Protein AF-A0A1G0R4S6-F1 (afdb_monomer_lite)

Structure (mmCIF, N/CA/C/O backbone):
data_AF-A0A1G0R4S6-F1
#
_entry.id   AF-A0A1G0R4S6-F1
#
loop_
_atom_site.group_PDB
_atom_site.id
_atom_site.type_symbol
_atom_site.label_atom_id
_atom_site.label_alt_id
_atom_site.label_comp_id
_atom_site.label_asym_id
_atom_site.label_entity_id
_atom_site.label_seq_id
_atom_site.pdbx_PDB_ins_code
_atom_site.Cartn_x
_atom_site.Cartn_y
_atom_site.Cartn_z
_atom_site.occupancy
_atom_site.B_iso_or_equiv
_atom_site.auth_seq_id
_atom_site.auth_comp_id
_atom_site.auth_asym_id
_atom_site.auth_atom_id
_atom_site.pdbx_PDB_model_num
ATOM 1 N N . MET A 1 1 ? -25.685 -58.753 56.468 1.00 46.41 1 MET A N 1
ATOM 2 C CA . MET A 1 1 ? -24.607 -58.037 55.747 1.00 46.41 1 MET A CA 1
ATOM 3 C C . MET A 1 1 ? -25.101 -57.670 54.355 1.00 46.41 1 MET A C 1
ATOM 5 O O . MET A 1 1 ? -25.707 -58.517 53.721 1.00 46.41 1 MET A O 1
ATOM 9 N N . LYS A 1 2 ? -24.781 -56.439 53.928 1.00 44.94 2 LYS A N 1
ATOM 10 C CA . LYS A 1 2 ? -24.958 -55.819 52.598 1.00 44.94 2 LYS A CA 1
ATOM 11 C C . LYS A 1 2 ? -26.385 -55.424 52.188 1.00 44.94 2 LYS A C 1
ATOM 13 O O . LYS A 1 2 ? -27.141 -56.186 51.605 1.00 44.94 2 LYS A O 1
ATOM 18 N N . SER A 1 3 ? -26.671 -54.155 52.481 1.00 45.34 3 SER A N 1
ATOM 19 C CA . SER A 1 3 ? -27.630 -53.304 51.780 1.00 45.34 3 SER A CA 1
ATOM 20 C C . SER A 1 3 ? -27.140 -53.033 50.352 1.00 45.34 3 SER A C 1
ATOM 22 O O . SER A 1 3 ? -25.937 -52.854 50.146 1.00 45.34 3 SER A O 1
ATOM 24 N N . THR A 1 4 ? -28.036 -52.966 49.370 1.00 58.16 4 THR A N 1
ATOM 25 C CA . THR A 1 4 ? -27.782 -52.231 48.124 1.00 58.16 4 THR A CA 1
ATOM 26 C C . THR A 1 4 ? -29.095 -51.630 47.642 1.00 58.16 4 THR A C 1
ATOM 28 O O . THR A 1 4 ? -30.010 -52.328 47.217 1.00 58.16 4 THR A O 1
ATOM 31 N N . TYR A 1 5 ? -29.164 -50.311 47.780 1.00 53.66 5 TYR A N 1
ATOM 32 C CA . TYR A 1 5 ? -30.158 -49.428 47.195 1.00 53.66 5 TYR A CA 1
ATOM 33 C C . TYR A 1 5 ? -29.981 -49.401 45.674 1.00 53.66 5 TYR A C 1
ATOM 35 O O . TYR A 1 5 ? -28.844 -49.364 45.202 1.00 53.66 5 TYR A O 1
ATOM 43 N N . LEU A 1 6 ? -31.071 -49.320 44.909 1.00 47.88 6 LEU A N 1
ATOM 44 C CA . LEU A 1 6 ? -30.990 -48.746 43.569 1.00 47.88 6 LEU A C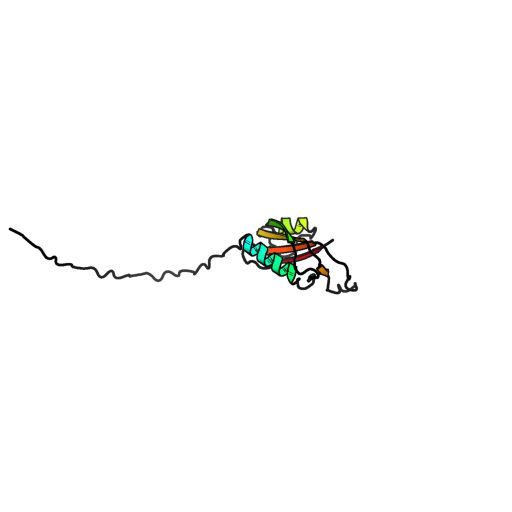A 1
ATOM 45 C C . LEU A 1 6 ? -32.101 -47.721 43.364 1.00 47.88 6 LEU A C 1
ATOM 47 O O . LEU A 1 6 ? -33.250 -47.911 43.753 1.00 47.88 6 LEU A O 1
ATOM 51 N N . ILE A 1 7 ? -31.647 -46.586 42.857 1.00 59.53 7 ILE A N 1
ATOM 52 C CA . ILE A 1 7 ? -32.183 -45.244 43.018 1.00 59.53 7 ILE A CA 1
ATOM 53 C C . ILE A 1 7 ? -33.171 -44.946 41.891 1.00 59.53 7 ILE A C 1
ATOM 55 O O . ILE A 1 7 ? -32.861 -45.135 40.717 1.00 59.53 7 ILE A O 1
ATOM 59 N N . THR A 1 8 ? -34.340 -44.424 42.252 1.00 54.91 8 THR A N 1
ATOM 60 C CA . THR A 1 8 ? -35.279 -43.756 41.348 1.00 54.91 8 THR A CA 1
ATOM 61 C C . THR A 1 8 ? -34.660 -42.428 40.903 1.00 54.91 8 THR A C 1
ATOM 63 O O . THR A 1 8 ? -34.440 -41.557 41.742 1.00 54.91 8 THR A O 1
ATOM 66 N N . ILE A 1 9 ? -34.372 -42.249 39.611 1.00 62.59 9 ILE A N 1
ATOM 67 C CA . ILE A 1 9 ? -33.988 -40.938 39.063 1.00 62.59 9 ILE A CA 1
ATOM 68 C C . ILE A 1 9 ? -35.193 -40.352 38.333 1.00 62.59 9 ILE A C 1
ATOM 70 O O . ILE A 1 9 ? -35.756 -40.951 37.421 1.00 62.59 9 ILE A O 1
ATOM 74 N N . PHE A 1 10 ? -35.585 -39.177 38.805 1.00 50.09 10 PHE A N 1
ATOM 75 C CA . PHE A 1 10 ? -36.772 -38.418 38.455 1.00 50.09 10 PHE A CA 1
ATOM 76 C C . PHE A 1 10 ? -36.305 -37.062 37.884 1.00 50.09 10 PHE A C 1
ATOM 78 O O . PHE A 1 10 ? -35.461 -36.434 38.517 1.00 50.09 10 PHE A O 1
ATOM 85 N N . LEU A 1 11 ? -36.910 -36.620 36.765 1.00 48.47 11 LEU A N 1
ATOM 86 C CA . LEU A 1 11 ? -36.962 -35.241 36.206 1.00 48.47 11 LEU A CA 1
ATOM 87 C C . LEU A 1 11 ? -35.608 -34.584 35.812 1.00 48.47 11 LEU A C 1
ATOM 89 O O . LEU A 1 11 ? -34.576 -34.822 36.413 1.00 48.47 11 LEU A O 1
ATOM 93 N N . PHE A 1 12 ? -35.492 -33.752 34.774 1.00 54.72 12 PHE A N 1
ATOM 94 C CA . PHE A 1 12 ? -36.323 -32.601 34.421 1.00 54.72 12 PHE A CA 1
ATOM 95 C C . PHE A 1 12 ? -36.319 -32.336 32.904 1.00 54.72 12 PHE A C 1
ATOM 97 O O . PHE A 1 12 ? -35.271 -32.291 32.263 1.00 54.72 12 PHE A O 1
ATOM 104 N N . LEU A 1 13 ? -37.512 -32.086 32.357 1.00 51.59 13 LEU A N 1
ATOM 105 C CA . LEU A 1 13 ? -37.720 -31.414 31.076 1.00 51.59 13 LEU A CA 1
ATOM 106 C C . LEU A 1 13 ? -37.458 -29.916 31.276 1.00 51.59 13 LEU A C 1
ATOM 108 O O . LEU A 1 13 ? -38.304 -29.206 31.817 1.00 51.59 13 LEU A O 1
ATOM 112 N N . SER A 1 14 ? -36.296 -29.431 30.847 1.00 48.66 14 SER A N 1
ATOM 113 C CA . SER A 1 14 ? -36.056 -27.991 30.737 1.00 48.66 14 SER A CA 1
ATOM 114 C C . SER A 1 14 ? -36.657 -27.485 29.428 1.00 48.66 14 SER A C 1
ATOM 116 O O . SER A 1 14 ? -36.040 -27.560 28.367 1.00 48.66 14 SER A O 1
ATOM 118 N N . SER A 1 15 ? -37.885 -26.975 29.514 1.00 47.81 15 SER A N 1
ATOM 119 C CA . SER A 1 15 ? -38.504 -26.150 28.478 1.00 47.81 15 SER A CA 1
ATOM 120 C C . SER A 1 15 ? -37.667 -24.890 28.265 1.00 47.81 15 SER A C 1
ATOM 122 O O . SER A 1 15 ? -37.649 -23.998 29.113 1.00 47.81 15 SER A O 1
ATOM 124 N N . CYS A 1 16 ? -36.986 -24.793 27.125 1.00 57.94 16 CYS A N 1
ATOM 125 C CA . CYS A 1 16 ? -36.341 -23.557 26.702 1.00 57.94 16 CYS A CA 1
ATOM 126 C C . CYS A 1 16 ? -37.407 -22.647 26.069 1.00 57.94 16 CYS A C 1
ATOM 128 O O . CYS A 1 16 ? -37.671 -22.714 24.871 1.00 57.94 16 CYS A O 1
ATOM 130 N N . SER A 1 17 ? -38.068 -21.823 26.888 1.00 54.69 17 SER A N 1
ATOM 131 C CA . SER A 1 17 ? -38.742 -20.618 26.391 1.00 54.69 17 SER A CA 1
ATOM 132 C C . SER A 1 17 ? -37.676 -19.558 26.137 1.00 54.69 17 SER A C 1
ATOM 134 O O . SER A 1 17 ? -37.337 -18.778 27.023 1.00 54.69 17 SER A O 1
ATOM 136 N N . GLY A 1 18 ? -37.107 -19.581 24.934 1.00 45.44 18 GLY A N 1
ATOM 137 C CA . GLY A 1 18 ? -36.203 -18.550 24.438 1.00 45.44 18 GLY A CA 1
ATOM 138 C C . GLY A 1 18 ? -36.982 -17.522 23.629 1.00 45.44 18 GLY A C 1
ATOM 139 O O . GLY A 1 18 ? -37.416 -17.796 22.514 1.00 45.44 18 GLY A O 1
ATOM 140 N N . THR A 1 19 ? -37.172 -16.345 24.212 1.00 47.44 19 THR A N 1
ATOM 141 C CA . THR A 1 19 ? -37.618 -15.120 23.545 1.00 47.44 19 THR A CA 1
ATOM 142 C C . THR A 1 19 ? -36.847 -14.884 22.246 1.00 47.44 19 THR A C 1
ATOM 144 O O . THR A 1 19 ? -35.619 -14.818 22.265 1.00 47.44 19 THR A O 1
ATOM 147 N N . ILE A 1 20 ? -37.570 -14.695 21.139 1.00 50.53 20 ILE A N 1
ATOM 148 C CA . ILE A 1 20 ? -37.029 -14.211 19.863 1.00 50.53 20 ILE A CA 1
ATOM 149 C C . ILE A 1 20 ? -36.667 -12.733 20.059 1.00 50.53 20 ILE A C 1
ATOM 151 O O . ILE A 1 20 ? -37.440 -11.825 19.760 1.00 50.53 20 ILE A O 1
ATOM 155 N N . GLY A 1 21 ? -35.507 -12.491 20.663 1.00 43.25 21 GLY A N 1
ATOM 156 C CA . GLY A 1 21 ? -34.820 -11.217 20.564 1.00 43.25 21 GLY A CA 1
ATOM 157 C C . GLY A 1 21 ? -34.186 -11.144 19.183 1.00 43.25 21 GLY A C 1
ATOM 158 O O . GLY A 1 21 ? -33.485 -12.067 18.783 1.00 43.25 21 GLY A O 1
ATOM 159 N N . ASN A 1 22 ? -34.453 -10.066 18.449 1.00 46.62 22 ASN A N 1
ATOM 160 C CA . ASN A 1 22 ? -33.719 -9.710 17.239 1.00 46.62 22 ASN A CA 1
ATOM 161 C C . ASN A 1 22 ? -32.219 -9.598 17.568 1.00 46.62 22 ASN A C 1
ATOM 163 O O . ASN A 1 22 ? -31.733 -8.515 17.902 1.00 46.62 22 ASN A O 1
ATOM 167 N N . GLU A 1 23 ? -31.472 -10.694 17.461 1.00 44.97 23 GLU A N 1
ATOM 168 C CA . GLU A 1 23 ? -30.027 -10.629 17.299 1.00 44.97 23 GLU A CA 1
ATOM 169 C C . GLU A 1 23 ? -29.773 -10.015 15.924 1.00 44.97 23 GLU A C 1
ATOM 171 O O . GLU A 1 23 ? -29.758 -10.687 14.894 1.00 44.97 23 GLU A O 1
ATOM 176 N N . LYS A 1 24 ? -29.583 -8.690 15.905 1.00 44.91 24 LYS A N 1
ATOM 177 C CA . LYS A 1 24 ? -28.760 -8.063 14.874 1.00 44.91 24 LYS A CA 1
ATOM 178 C C . LYS A 1 24 ? -27.459 -8.852 14.862 1.00 44.91 24 LYS A C 1
ATOM 180 O O . LYS A 1 24 ? -26.663 -8.732 15.788 1.00 44.91 24 LYS A O 1
ATOM 185 N N . THR A 1 25 ? -27.273 -9.669 13.835 1.00 42.03 25 THR A N 1
ATOM 186 C CA . THR A 1 25 ? -26.012 -10.334 13.550 1.00 42.03 25 THR A CA 1
ATOM 187 C C . THR A 1 25 ? -24.992 -9.231 13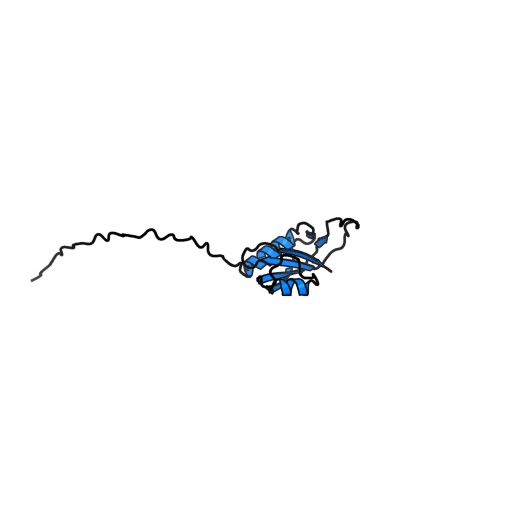.287 1.00 42.03 25 THR A C 1
ATOM 189 O O . THR A 1 25 ? -24.900 -8.693 12.187 1.00 42.03 25 THR A O 1
ATOM 192 N N . ILE A 1 26 ? -24.288 -8.802 14.333 1.00 48.72 26 ILE A N 1
ATOM 193 C CA . ILE A 1 26 ? -23.118 -7.946 14.202 1.00 48.72 26 ILE A CA 1
ATOM 194 C C . ILE A 1 26 ? -22.056 -8.877 13.632 1.00 48.72 26 ILE A C 1
ATOM 196 O O . ILE A 1 26 ? -21.432 -9.635 14.370 1.00 48.72 26 ILE A O 1
ATOM 200 N N . THR A 1 27 ? -21.891 -8.888 12.310 1.00 49.31 27 THR A N 1
ATOM 201 C CA . THR A 1 27 ? -20.676 -9.440 11.710 1.00 49.31 27 THR A CA 1
ATOM 202 C C . THR A 1 27 ? -19.496 -8.764 12.402 1.00 49.31 27 THR A C 1
ATOM 204 O O . THR A 1 27 ? -19.437 -7.528 12.375 1.00 49.31 27 THR A O 1
ATOM 207 N N . PRO A 1 28 ? -18.591 -9.510 13.059 1.00 48.59 28 PRO A N 1
ATOM 208 C CA . PRO A 1 28 ? -17.410 -8.899 13.637 1.00 48.59 28 PRO A CA 1
ATOM 209 C C . PRO A 1 28 ? -16.632 -8.258 12.492 1.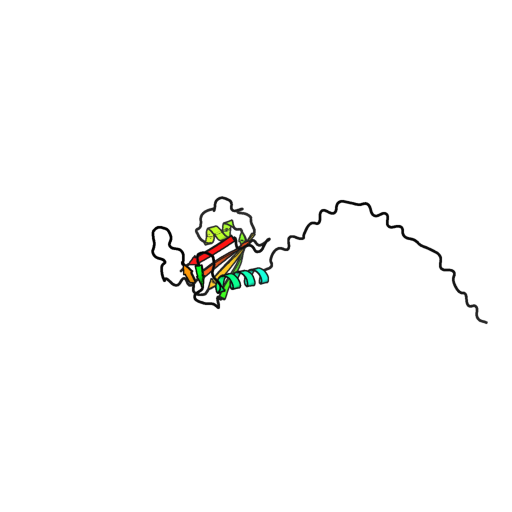00 48.59 28 PRO A C 1
ATOM 211 O O . PRO A 1 28 ? -16.201 -8.941 11.562 1.00 48.59 28 PRO A O 1
ATOM 214 N N . ILE A 1 29 ? -16.497 -6.932 12.542 1.00 56.28 29 ILE A N 1
ATOM 215 C CA . ILE A 1 29 ? -15.567 -6.199 11.686 1.00 56.28 29 ILE A CA 1
ATOM 216 C C . ILE A 1 29 ? -14.190 -6.706 12.107 1.00 56.28 29 ILE A C 1
ATOM 218 O O . ILE A 1 29 ? -13.676 -6.316 13.153 1.00 56.28 29 ILE A O 1
ATOM 222 N N . THR A 1 30 ? -13.659 -7.678 11.371 1.00 65.75 30 THR A N 1
ATOM 223 C CA . THR A 1 30 ? -12.339 -8.234 11.653 1.00 65.75 30 THR A CA 1
ATOM 224 C C . THR A 1 30 ? -11.352 -7.277 11.018 1.00 65.75 30 THR A C 1
ATOM 226 O O . THR A 1 30 ? -11.149 -7.314 9.810 1.00 65.75 30 THR A O 1
ATOM 229 N N . GLU A 1 31 ? -10.834 -6.349 11.821 1.00 83.88 31 GLU A N 1
ATOM 230 C CA . GLU A 1 31 ? -9.765 -5.457 11.382 1.00 83.88 31 GLU A CA 1
ATOM 231 C C . GLU A 1 31 ? -8.600 -6.296 10.853 1.00 83.88 31 GLU A C 1
ATOM 233 O O . GLU A 1 31 ? -8.213 -7.294 11.472 1.00 83.88 31 GLU A O 1
ATOM 238 N N . ILE A 1 32 ? -8.055 -5.904 9.702 1.00 92.44 32 ILE A N 1
ATOM 239 C CA . ILE A 1 32 ? -6.946 -6.630 9.098 1.00 92.44 32 ILE A CA 1
ATOM 240 C C . ILE A 1 32 ? -5.682 -6.431 9.930 1.00 92.44 32 ILE A C 1
ATOM 242 O O . ILE A 1 32 ? -5.290 -5.311 10.279 1.00 92.44 32 ILE A O 1
ATOM 246 N N . ASN A 1 33 ? -5.013 -7.535 10.240 1.00 93.81 33 ASN A N 1
ATOM 247 C CA . ASN A 1 33 ? -3.785 -7.507 11.021 1.00 93.81 33 ASN A CA 1
ATOM 248 C C . ASN A 1 33 ? -2.555 -7.180 10.151 1.00 93.81 33 ASN A C 1
ATOM 250 O O . ASN A 1 33 ? -2.611 -7.109 8.922 1.00 93.81 33 ASN A O 1
ATOM 254 N N . LEU A 1 34 ? -1.405 -7.006 10.809 1.00 95.12 34 LEU A N 1
ATOM 255 C CA . LEU A 1 34 ? -0.140 -6.670 10.152 1.00 95.12 34 LEU A CA 1
ATOM 256 C C . LEU A 1 34 ? 0.256 -7.679 9.059 1.00 95.12 34 LEU A C 1
ATOM 258 O O . LEU A 1 34 ? 0.729 -7.281 7.998 1.00 95.12 34 LEU A O 1
ATOM 262 N N . GLU A 1 35 ? 0.094 -8.980 9.301 1.00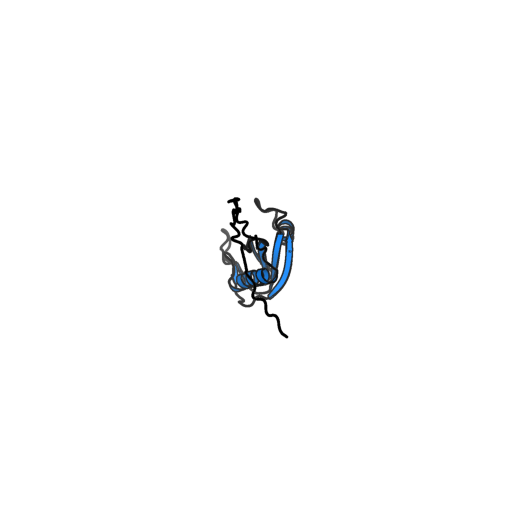 96.75 35 GLU A N 1
ATOM 263 C CA . GLU A 1 35 ? 0.515 -10.016 8.349 1.00 96.75 35 GLU A CA 1
ATOM 264 C C . GLU A 1 35 ? -0.393 -10.064 7.117 1.00 96.75 35 GLU A C 1
ATOM 266 O O . GLU A 1 35 ? 0.080 -10.291 6.001 1.00 96.75 35 GLU A O 1
ATOM 271 N N . GLU A 1 36 ? -1.684 -9.794 7.287 1.00 96.38 36 GLU A N 1
ATOM 272 C CA . GLU A 1 36 ? -2.629 -9.628 6.181 1.00 96.38 36 GLU A CA 1
ATOM 273 C C . GLU A 1 36 ? -2.285 -8.393 5.348 1.00 96.38 36 GLU A C 1
ATOM 275 O O . GLU A 1 36 ? -2.160 -8.500 4.126 1.00 96.38 36 GLU A O 1
ATOM 280 N N . ALA A 1 37 ? -2.007 -7.258 5.995 1.00 96.50 37 ALA A N 1
ATOM 281 C CA . ALA A 1 37 ? -1.571 -6.040 5.316 1.00 96.50 37 ALA A CA 1
ATOM 282 C C . ALA A 1 37 ? -0.279 -6.258 4.506 1.00 96.50 37 ALA A C 1
ATOM 284 O O . ALA A 1 37 ? -0.191 -5.839 3.349 1.00 96.50 37 ALA A O 1
ATOM 285 N N . LYS A 1 38 ? 0.707 -6.980 5.062 1.00 97.38 38 LYS A N 1
ATOM 286 C CA . LYS A 1 38 ? 1.935 -7.362 4.340 1.00 97.38 38 LYS A CA 1
ATOM 287 C C . LYS A 1 38 ? 1.629 -8.211 3.109 1.00 97.38 38 LYS A C 1
ATOM 289 O O . LYS A 1 38 ? 2.184 -7.953 2.041 1.00 97.38 38 LYS A O 1
ATOM 294 N N . LYS A 1 39 ? 0.764 -9.223 3.243 1.00 97.12 39 LYS A N 1
ATOM 295 C CA . LYS A 1 39 ? 0.377 -10.103 2.128 1.00 97.12 39 LYS A CA 1
ATOM 296 C C . LYS A 1 39 ? -0.301 -9.317 1.010 1.00 97.12 39 LYS A C 1
ATOM 298 O O . LYS A 1 39 ? 0.084 -9.485 -0.146 1.00 97.12 39 LYS A O 1
ATOM 303 N N . ILE A 1 40 ? -1.250 -8.444 1.353 1.00 95.94 40 ILE A N 1
ATOM 304 C CA . ILE A 1 40 ? -1.949 -7.578 0.395 1.00 95.94 40 ILE A CA 1
ATOM 305 C C . ILE A 1 40 ? -0.941 -6.672 -0.317 1.00 95.94 40 ILE A C 1
ATOM 307 O O . ILE A 1 40 ? -0.879 -6.672 -1.546 1.00 95.94 40 ILE A O 1
ATOM 311 N N . ALA A 1 41 ? -0.096 -5.961 0.434 1.00 96.31 41 ALA A N 1
ATOM 312 C CA . ALA A 1 41 ? 0.882 -5.044 -0.140 1.00 96.31 41 ALA A CA 1
ATOM 313 C C . ALA A 1 41 ? 1.884 -5.754 -1.058 1.00 96.31 41 ALA A C 1
ATOM 315 O O . ALA A 1 41 ? 2.137 -5.281 -2.162 1.00 96.31 41 ALA A O 1
ATOM 316 N N . LEU A 1 42 ? 2.417 -6.911 -0.652 1.00 96.88 42 LEU A N 1
ATOM 317 C CA . LEU A 1 42 ? 3.301 -7.704 -1.507 1.00 96.88 42 LEU A CA 1
ATOM 318 C C . LEU A 1 42 ? 2.576 -8.161 -2.770 1.00 96.88 42 LEU A C 1
ATOM 320 O O . LEU A 1 42 ? 3.133 -8.032 -3.852 1.00 96.88 42 LEU A O 1
ATOM 324 N N . ASN A 1 43 ? 1.340 -8.653 -2.661 1.00 95.88 43 ASN A N 1
ATOM 325 C CA . ASN A 1 43 ? 0.561 -9.067 -3.824 1.00 95.88 43 ASN A CA 1
ATOM 326 C C . ASN A 1 43 ? 0.360 -7.914 -4.822 1.00 95.88 43 ASN A C 1
ATOM 328 O O . ASN A 1 43 ? 0.568 -8.107 -6.017 1.00 95.88 43 ASN A O 1
ATOM 332 N N . ILE A 1 44 ? 0.037 -6.713 -4.337 1.00 94.25 44 ILE A N 1
ATOM 333 C CA . ILE A 1 44 ? -0.020 -5.501 -5.168 1.00 94.25 44 ILE A CA 1
ATOM 334 C C . ILE A 1 44 ? 1.353 -5.184 -5.766 1.00 94.25 44 ILE A C 1
ATOM 336 O O . ILE A 1 44 ? 1.467 -4.956 -6.964 1.00 94.25 44 ILE A O 1
ATOM 340 N N . GLY A 1 45 ? 2.422 -5.239 -4.974 1.00 93.69 45 GLY A N 1
ATOM 341 C CA . GLY A 1 45 ? 3.775 -4.988 -5.464 1.00 93.69 45 GLY A CA 1
ATOM 342 C C . GLY A 1 45 ? 4.209 -5.940 -6.585 1.00 93.69 45 GLY A C 1
ATOM 343 O O . GLY A 1 45 ? 4.894 -5.499 -7.501 1.00 93.69 45 GLY A O 1
ATOM 344 N N . ARG A 1 46 ? 3.793 -7.215 -6.543 1.00 94.94 46 ARG A N 1
ATOM 345 C CA . ARG A 1 46 ? 4.127 -8.229 -7.564 1.00 94.94 46 ARG A CA 1
ATOM 346 C C . ARG A 1 46 ? 3.339 -8.080 -8.857 1.00 94.94 46 ARG A C 1
ATOM 348 O O . ARG A 1 46 ? 3.863 -8.393 -9.922 1.00 94.94 46 ARG A O 1
ATOM 355 N N . ASN A 1 47 ? 2.074 -7.686 -8.746 1.00 91.56 47 ASN A N 1
ATOM 356 C CA . ASN A 1 47 ? 1.138 -7.681 -9.871 1.00 91.56 47 ASN A CA 1
ATOM 357 C C . ASN A 1 47 ? 0.912 -6.282 -10.453 1.00 91.56 47 ASN A C 1
ATOM 359 O O . ASN A 1 47 ? 0.387 -6.166 -11.554 1.00 91.56 47 ASN A O 1
ATOM 363 N N . GLY A 1 48 ? 1.323 -5.236 -9.736 1.00 83.31 48 GLY A N 1
ATOM 364 C CA . GLY A 1 48 ? 1.013 -3.860 -10.080 1.00 83.31 48 GLY A CA 1
ATOM 365 C C . GLY A 1 48 ? -0.363 -3.411 -9.581 1.00 83.31 48 GLY A C 1
ATOM 366 O O . GLY A 1 48 ? -1.036 -4.086 -8.799 1.00 83.31 48 GLY A O 1
ATOM 367 N N . GLY A 1 49 ? -0.755 -2.224 -10.029 1.00 81.69 49 GLY A N 1
ATOM 368 C CA . GLY A 1 49 ? -2.075 -1.632 -9.832 1.00 81.69 49 GLY A CA 1
ATOM 369 C C . GLY A 1 49 ? -2.672 -1.207 -11.172 1.00 81.69 49 GLY A C 1
ATOM 370 O O . GLY A 1 49 ? -2.107 -1.493 -12.221 1.00 81.69 49 GLY A O 1
ATOM 371 N N . PHE A 1 50 ? -3.797 -0.493 -11.143 1.00 75.25 50 PHE A N 1
ATOM 372 C CA . PHE A 1 50 ? -4.477 -0.050 -12.367 1.00 75.25 50 PHE A CA 1
ATOM 373 C C . PHE A 1 50 ? -3.564 0.776 -13.297 1.00 75.25 50 PHE A C 1
ATOM 375 O O . PHE A 1 50 ? -3.519 0.516 -14.495 1.00 75.25 50 PHE A O 1
ATOM 382 N N . ASP A 1 51 ? -2.776 1.694 -12.728 1.00 82.56 51 ASP A N 1
ATOM 383 C CA . ASP A 1 51 ? -1.892 2.602 -13.480 1.00 82.56 51 ASP A CA 1
ATOM 384 C C . ASP A 1 51 ? -0.401 2.232 -13.392 1.00 82.56 51 ASP A C 1
ATOM 386 O O . ASP A 1 51 ? 0.462 2.966 -13.874 1.00 82.56 51 ASP A O 1
ATOM 390 N N . ILE A 1 52 ? -0.062 1.122 -12.730 1.00 85.69 52 ILE A N 1
ATOM 391 C CA . ILE A 1 52 ? 1.325 0.785 -12.391 1.00 85.69 52 ILE A CA 1
ATOM 392 C C . ILE A 1 52 ? 1.607 -0.664 -12.763 1.00 85.69 52 ILE A C 1
ATOM 394 O O . ILE A 1 52 ? 0.998 -1.572 -12.207 1.00 85.69 52 ILE A O 1
ATOM 398 N N . GLU A 1 53 ? 2.592 -0.888 -13.627 1.00 88.44 53 GLU A N 1
ATOM 399 C CA . GLU A 1 53 ? 3.069 -2.223 -13.987 1.00 88.44 53 GLU A CA 1
ATOM 400 C C . GLU A 1 53 ? 4.288 -2.608 -13.143 1.00 88.44 53 GLU A C 1
ATOM 402 O O . GLU A 1 53 ? 5.231 -1.828 -12.984 1.00 88.44 53 GLU A O 1
ATOM 407 N N . ALA A 1 54 ? 4.287 -3.826 -12.603 1.00 87.62 54 ALA A N 1
ATOM 408 C CA . ALA A 1 54 ? 5.432 -4.383 -11.895 1.00 87.62 54 ALA A CA 1
ATOM 409 C C . ALA A 1 54 ? 6.460 -4.962 -12.878 1.00 87.62 54 ALA A C 1
ATOM 411 O O . ALA A 1 54 ? 6.168 -5.891 -13.628 1.00 87.62 54 ALA A O 1
ATOM 412 N N . ILE A 1 55 ? 7.691 -4.449 -12.830 1.00 87.25 55 ILE A N 1
ATOM 413 C CA . ILE A 1 55 ? 8.833 -5.017 -13.559 1.00 87.25 55 ILE A CA 1
ATOM 414 C C . ILE A 1 55 ? 9.489 -6.112 -12.717 1.00 87.25 55 ILE A C 1
ATOM 416 O O . ILE A 1 55 ? 9.809 -7.188 -13.220 1.00 87.25 55 ILE A O 1
ATOM 420 N N . ASN A 1 56 ? 9.709 -5.831 -11.430 1.00 80.56 56 ASN A N 1
ATOM 421 C CA . ASN A 1 56 ? 10.254 -6.797 -10.485 1.00 80.56 56 ASN A CA 1
ATOM 422 C C . ASN A 1 56 ? 9.108 -7.515 -9.760 1.00 80.56 56 ASN A C 1
ATOM 424 O O . ASN A 1 56 ? 8.314 -6.882 -9.067 1.00 80.56 56 ASN A O 1
ATOM 428 N N . LYS A 1 57 ? 9.058 -8.844 -9.891 1.00 82.56 57 LYS A N 1
ATOM 429 C CA . LYS A 1 57 ? 8.030 -9.696 -9.276 1.00 82.56 57 LYS A CA 1
ATOM 430 C C . LYS A 1 57 ? 8.312 -10.073 -7.819 1.00 82.56 57 LYS A C 1
ATOM 432 O O . LYS A 1 57 ? 7.465 -10.717 -7.213 1.00 82.56 57 LYS A O 1
ATOM 437 N N . ASP A 1 58 ? 9.440 -9.657 -7.247 1.00 93.12 58 ASP A N 1
ATOM 438 C CA . ASP A 1 58 ? 9.788 -9.896 -5.842 1.00 93.12 58 ASP A CA 1
ATOM 439 C C . ASP A 1 58 ? 10.095 -8.580 -5.107 1.00 93.12 58 ASP A C 1
ATOM 441 O O . ASP A 1 58 ? 11.254 -8.259 -4.833 1.00 93.12 58 ASP A O 1
ATOM 445 N N . PRO A 1 59 ? 9.058 -7.783 -4.787 1.00 94.94 59 PRO A N 1
ATOM 446 C CA . PRO A 1 59 ? 9.213 -6.566 -4.008 1.00 94.94 59 PRO A CA 1
ATOM 447 C C . PRO A 1 59 ? 9.521 -6.883 -2.541 1.00 94.94 59 PRO A C 1
ATOM 449 O O . PRO A 1 59 ? 9.093 -7.902 -1.990 1.00 94.94 59 PRO A O 1
ATOM 452 N N . LYS A 1 60 ? 10.207 -5.957 -1.874 1.00 97.19 60 LYS A N 1
ATOM 453 C CA . LYS A 1 60 ? 10.572 -6.047 -0.460 1.00 97.19 60 LYS A CA 1
ATOM 454 C C . LYS A 1 60 ? 9.863 -4.965 0.340 1.00 97.19 60 LYS A C 1
ATOM 456 O O . LYS A 1 60 ? 9.938 -3.792 -0.001 1.00 97.19 60 LYS A O 1
ATOM 461 N N . ILE A 1 61 ? 9.220 -5.334 1.446 1.00 97.12 61 ILE A N 1
ATOM 462 C CA . ILE A 1 61 ? 8.702 -4.348 2.404 1.00 97.12 61 ILE A CA 1
ATOM 463 C C . ILE A 1 61 ? 9.884 -3.705 3.128 1.00 97.12 61 ILE A C 1
ATOM 465 O O . ILE A 1 61 ? 10.654 -4.399 3.791 1.00 97.12 61 ILE A O 1
ATOM 469 N N . ILE A 1 62 ? 10.008 -2.383 3.010 1.00 97.25 62 ILE A N 1
ATOM 470 C CA . ILE A 1 62 ? 10.980 -1.592 3.777 1.00 97.25 62 ILE A CA 1
ATOM 471 C C . ILE A 1 62 ? 10.318 -0.971 5.003 1.00 97.25 62 ILE A C 1
ATOM 473 O O . ILE A 1 62 ? 10.948 -0.875 6.052 1.00 97.25 62 ILE A O 1
ATOM 477 N N . ASN A 1 63 ? 9.055 -0.559 4.884 1.00 96.88 63 ASN A N 1
ATOM 478 C CA . ASN A 1 63 ? 8.315 0.028 5.993 1.00 96.88 63 ASN A CA 1
ATOM 479 C C . ASN A 1 63 ? 6.840 -0.373 5.946 1.00 96.88 63 ASN A C 1
ATOM 481 O O . ASN A 1 63 ? 6.255 -0.463 4.865 1.00 96.88 63 ASN A O 1
ATOM 485 N N . ILE A 1 64 ? 6.246 -0.575 7.118 1.00 97.38 64 ILE A N 1
ATOM 486 C CA . ILE A 1 64 ? 4.811 -0.790 7.289 1.00 97.38 64 ILE A CA 1
ATOM 487 C C . ILE A 1 64 ? 4.375 -0.228 8.637 1.00 97.38 64 ILE A C 1
ATOM 489 O O . ILE A 1 64 ? 4.910 -0.606 9.677 1.00 97.38 64 ILE A O 1
ATOM 493 N N . GLU A 1 65 ? 3.406 0.679 8.615 1.00 97.19 65 GLU A N 1
ATOM 494 C CA . GLU A 1 65 ? 2.931 1.373 9.811 1.00 97.19 65 GLU A CA 1
ATOM 495 C C . GLU A 1 65 ? 1.409 1.522 9.769 1.00 97.19 65 GLU A C 1
ATOM 497 O O . GLU A 1 65 ? 0.831 1.743 8.703 1.00 97.19 65 GLU A O 1
ATOM 502 N N . LEU A 1 66 ? 0.767 1.422 10.934 1.00 96.62 66 LEU A N 1
ATOM 503 C CA . LEU A 1 66 ? -0.641 1.771 11.103 1.00 96.62 66 LEU A CA 1
ATOM 504 C C . LEU A 1 66 ? -0.723 3.249 11.489 1.00 96.62 66 LEU A C 1
ATOM 506 O O . LEU A 1 66 ? -0.314 3.633 12.585 1.00 96.62 66 LEU A O 1
ATOM 510 N N . ILE A 1 67 ? -1.217 4.079 10.577 1.00 95.62 67 ILE A N 1
ATOM 511 C CA . ILE A 1 67 ? -1.294 5.536 10.743 1.00 95.62 67 ILE A CA 1
ATOM 512 C C . ILE A 1 67 ? -2.660 6.046 10.295 1.00 95.62 67 ILE A C 1
ATOM 514 O O . ILE A 1 67 ? -3.479 5.295 9.773 1.00 95.62 67 ILE A O 1
ATOM 518 N N . THR A 1 68 ? -2.932 7.333 10.489 1.00 93.94 68 THR A N 1
ATOM 519 C CA . THR A 1 68 ? -4.149 7.937 9.942 1.00 93.94 68 THR A CA 1
ATOM 520 C C . THR A 1 68 ? -4.008 8.182 8.440 1.00 93.94 68 THR A C 1
ATOM 522 O O . THR A 1 68 ? -2.914 8.451 7.935 1.00 93.94 68 THR A O 1
ATOM 525 N N . GLN A 1 69 ? -5.123 8.161 7.711 1.00 91.25 69 GLN A N 1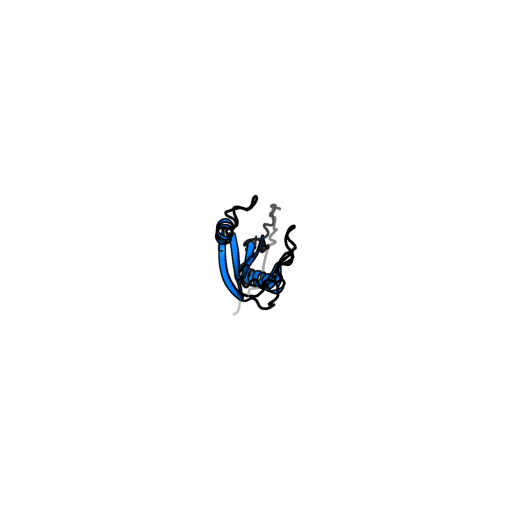
ATOM 526 C CA . GLN A 1 69 ? -5.150 8.487 6.286 1.00 91.25 69 GLN A CA 1
ATOM 527 C C . GLN A 1 69 ? -4.639 9.913 6.025 1.00 91.25 69 GLN A C 1
ATOM 529 O O . GLN A 1 69 ? -3.973 10.157 5.018 1.00 91.25 69 GLN A O 1
ATOM 534 N N . GLN A 1 70 ? -4.887 10.851 6.949 1.00 91.38 70 GLN A N 1
ATOM 535 C CA . GLN A 1 70 ? -4.321 12.198 6.874 1.00 91.38 70 GLN A CA 1
ATOM 536 C C . GLN A 1 70 ? -2.788 12.178 6.909 1.00 91.38 70 GLN A C 1
ATOM 538 O O . GLN A 1 70 ? -2.159 12.816 6.067 1.00 91.38 70 GLN A O 1
ATOM 543 N N . GLU A 1 71 ? -2.186 11.443 7.844 1.00 92.81 71 GLU A N 1
ATOM 544 C CA . GLU A 1 71 ? -0.727 11.332 7.948 1.00 92.81 71 GLU A CA 1
ATOM 545 C C . GLU A 1 71 ? -0.128 10.634 6.719 1.00 92.81 71 GLU A C 1
ATOM 547 O O . GLU A 1 71 ? 0.867 11.092 6.157 1.00 92.81 71 GLU A O 1
ATOM 552 N N . ALA A 1 72 ? -0.780 9.578 6.228 1.00 92.25 72 ALA A N 1
ATOM 553 C CA . ALA A 1 72 ? -0.365 8.885 5.012 1.00 92.25 72 ALA A CA 1
ATOM 554 C C . ALA A 1 72 ? -0.383 9.804 3.773 1.00 92.25 72 ALA A C 1
ATOM 556 O O . ALA A 1 72 ? 0.509 9.739 2.926 1.00 92.25 72 ALA A O 1
ATOM 557 N N . ASN A 1 73 ? -1.378 10.689 3.666 1.00 89.06 73 ASN A N 1
ATOM 558 C CA . ASN A 1 73 ? -1.466 11.672 2.585 1.00 89.06 73 ASN A CA 1
ATOM 559 C C . ASN A 1 73 ? -0.414 12.781 2.720 1.00 89.06 73 ASN A C 1
ATOM 561 O O . ASN A 1 73 ? 0.248 13.101 1.729 1.00 89.06 73 ASN A O 1
ATOM 565 N N . ASN A 1 74 ? -0.183 13.287 3.939 1.00 89.06 74 ASN A N 1
ATOM 566 C CA . ASN A 1 74 ? 0.868 14.269 4.221 1.00 89.06 74 ASN A CA 1
ATOM 567 C C . ASN A 1 74 ? 2.245 13.759 3.771 1.00 89.06 74 ASN A C 1
ATOM 569 O O . ASN A 1 74 ? 2.963 14.464 3.067 1.00 89.06 74 ASN A O 1
ATOM 573 N N . ARG A 1 75 ? 2.591 12.509 4.109 1.00 88.75 75 ARG A N 1
ATOM 574 C CA . ARG A 1 75 ? 3.878 11.892 3.735 1.00 88.75 75 ARG A CA 1
ATOM 575 C C . ARG A 1 75 ? 4.068 11.725 2.232 1.00 88.75 75 ARG A C 1
ATOM 577 O O . ARG A 1 75 ? 5.201 11.702 1.760 1.00 88.75 75 ARG A O 1
ATOM 584 N N . ARG A 1 76 ? 2.975 11.622 1.476 1.00 81.19 76 ARG A N 1
ATOM 585 C CA . ARG A 1 76 ? 3.009 11.551 0.010 1.00 81.19 76 ARG A CA 1
ATOM 586 C C . ARG A 1 76 ? 2.990 12.925 -0.660 1.00 81.19 76 ARG A C 1
ATOM 588 O O . ARG A 1 76 ? 3.030 12.983 -1.884 1.00 81.19 76 ARG A O 1
ATOM 595 N N . ASN A 1 77 ? 2.918 14.018 0.107 1.00 78.44 77 ASN A N 1
ATOM 596 C CA . ASN A 1 77 ? 2.667 15.376 -0.394 1.00 78.44 77 ASN A CA 1
ATOM 597 C C . ASN A 1 77 ? 1.401 15.471 -1.267 1.00 78.44 77 ASN A C 1
ATOM 599 O O . ASN A 1 77 ? 1.282 16.345 -2.125 1.00 78.44 77 ASN A O 1
ATOM 603 N N . ILE A 1 78 ? 0.442 14.567 -1.053 1.00 67.00 78 ILE A N 1
ATOM 604 C CA . ILE A 1 78 ? -0.865 14.612 -1.699 1.00 67.00 78 ILE A CA 1
ATOM 605 C C . ILE A 1 78 ? -1.744 15.415 -0.746 1.00 67.00 78 ILE A C 1
ATOM 607 O O . ILE A 1 78 ? -1.914 15.034 0.413 1.00 67.00 78 ILE A O 1
ATOM 611 N N . GLY A 1 79 ? -2.261 16.558 -1.203 1.00 60.91 79 GLY A N 1
ATOM 612 C CA . GLY A 1 79 ? -3.191 17.365 -0.411 1.00 60.91 79 GLY A CA 1
ATOM 613 C C . GLY A 1 79 ? -4.399 16.544 0.062 1.00 60.91 79 GLY A C 1
ATOM 614 O O . GLY A 1 79 ? -4.617 15.417 -0.384 1.00 60.91 79 GLY A O 1
ATOM 615 N N . LYS A 1 80 ? -5.217 17.101 0.963 1.00 60.91 80 LYS A N 1
ATOM 616 C CA . LYS A 1 80 ? -6.452 16.430 1.404 1.00 60.91 80 LYS A CA 1
ATOM 617 C C . LYS A 1 80 ? -7.287 16.032 0.183 1.00 60.91 80 LYS A C 1
ATOM 619 O O . LYS A 1 80 ? -7.766 16.903 -0.542 1.00 60.91 80 LYS A O 1
ATOM 624 N N . GLN A 1 81 ? -7.458 14.731 -0.039 1.00 63.12 81 GLN A N 1
ATOM 625 C CA . GLN A 1 81 ? -8.358 14.244 -1.075 1.00 63.12 81 GLN A CA 1
ATOM 626 C C . GLN A 1 81 ? -9.798 14.505 -0.626 1.00 63.12 81 GLN A C 1
ATOM 628 O O . GLN A 1 81 ? -10.176 14.205 0.508 1.00 63.12 81 GLN A O 1
ATOM 633 N N . SER A 1 82 ? -10.599 15.114 -1.500 1.00 52.75 82 SER A N 1
ATOM 634 C CA . SER A 1 82 ? -12.020 15.333 -1.224 1.00 52.75 82 SER A CA 1
ATOM 635 C C . SER A 1 82 ? -12.698 13.978 -0.994 1.00 52.75 82 SER A C 1
ATOM 637 O O . SER A 1 82 ? -12.569 13.086 -1.829 1.00 52.75 82 SER A O 1
ATOM 639 N N . GLY A 1 83 ? -13.369 13.807 0.148 1.00 64.88 83 GLY A N 1
ATOM 640 C CA . GLY A 1 83 ? -14.047 12.557 0.516 1.00 64.88 83 GLY A CA 1
ATOM 641 C C . GLY A 1 83 ? -13.236 11.561 1.355 1.00 64.88 83 GLY A C 1
ATOM 642 O O . GLY A 1 83 ? -13.803 10.554 1.765 1.00 64.88 83 GLY A O 1
ATOM 643 N N . SER A 1 84 ? -11.958 11.819 1.669 1.00 73.69 84 SER A N 1
ATOM 644 C CA . SER A 1 84 ? -11.204 10.969 2.608 1.00 73.69 84 SER A CA 1
ATOM 645 C C . SER A 1 84 ? -11.535 11.308 4.066 1.00 73.69 84 SER A C 1
ATOM 647 O O . SER A 1 84 ? -11.492 12.488 4.430 1.00 73.69 84 SER A O 1
ATOM 649 N N . ASP A 1 85 ? -11.785 10.306 4.915 1.00 84.69 85 ASP A N 1
ATOM 650 C CA . ASP A 1 85 ? -11.893 10.508 6.364 1.00 84.69 85 ASP A CA 1
ATOM 651 C C . ASP A 1 85 ? -10.481 10.683 6.961 1.00 84.69 85 ASP A C 1
ATOM 653 O O . ASP A 1 85 ? -9.698 9.732 6.997 1.00 84.69 85 ASP A O 1
ATOM 657 N N . PRO A 1 86 ? -10.118 11.879 7.464 1.00 84.81 86 PRO A N 1
ATOM 658 C CA . PRO A 1 86 ? -8.772 12.135 7.972 1.00 84.81 86 PRO A CA 1
ATOM 659 C C . PRO A 1 86 ? -8.399 11.273 9.186 1.00 84.81 86 PRO A C 1
ATOM 661 O O . PRO A 1 86 ? -7.210 11.139 9.480 1.00 84.81 86 PRO A O 1
ATOM 664 N N . LYS A 1 87 ? -9.386 10.715 9.899 1.00 89.38 87 LYS A N 1
ATOM 665 C CA . LYS A 1 87 ? -9.186 9.888 11.095 1.00 89.38 87 LYS A CA 1
ATOM 666 C C . LYS A 1 87 ? -9.204 8.391 10.801 1.00 89.38 87 LYS A C 1
ATOM 668 O O . LYS A 1 87 ? -8.939 7.616 11.719 1.00 89.38 87 LYS A O 1
ATOM 673 N N . LEU A 1 88 ? -9.497 7.984 9.564 1.00 91.81 88 LEU A N 1
ATOM 674 C CA . LEU A 1 88 ? -9.453 6.581 9.170 1.00 91.81 88 LEU A CA 1
ATOM 675 C C . LEU A 1 88 ? -8.049 6.025 9.416 1.00 91.81 88 LEU A C 1
ATOM 677 O O . LEU A 1 88 ? -7.061 6.627 8.992 1.00 91.81 88 LEU A O 1
ATOM 681 N N . LEU A 1 89 ? -7.964 4.894 10.115 1.00 94.94 89 LEU A N 1
ATOM 682 C CA . LEU A 1 89 ? -6.714 4.164 10.274 1.00 94.94 89 LEU A CA 1
ATOM 683 C C . LEU A 1 89 ? -6.440 3.354 9.010 1.00 94.94 89 LEU A C 1
ATOM 685 O O . LEU A 1 89 ? -7.324 2.701 8.460 1.00 94.94 89 LEU A O 1
ATOM 689 N N . VAL A 1 90 ? -5.203 3.426 8.540 1.00 95.62 90 VAL A N 1
ATOM 690 C CA . VAL A 1 90 ? -4.755 2.773 7.318 1.00 95.62 90 VAL A CA 1
ATOM 691 C C . VAL A 1 90 ? -3.386 2.155 7.538 1.00 95.62 90 VAL A C 1
ATOM 693 O O . VAL A 1 90 ? -2.531 2.713 8.234 1.00 95.62 90 VAL A O 1
ATOM 696 N N . TRP A 1 91 ? -3.154 1.018 6.897 1.00 97.50 91 TRP A N 1
ATOM 697 C CA . TRP A 1 91 ? -1.811 0.487 6.744 1.00 97.50 91 TRP A CA 1
ATOM 698 C C . TRP A 1 91 ? -1.107 1.255 5.632 1.00 97.50 91 TRP A C 1
ATOM 700 O O . TRP A 1 91 ? -1.521 1.222 4.472 1.00 97.50 91 TRP A O 1
ATOM 710 N N . TYR A 1 92 ? -0.038 1.951 6.000 1.00 96.69 92 TYR A N 1
ATOM 711 C CA . TYR A 1 92 ? 0.858 2.633 5.081 1.00 96.69 92 TYR A CA 1
ATOM 712 C C . TYR A 1 92 ? 2.078 1.757 4.836 1.00 96.69 92 TYR A C 1
ATOM 714 O O . TYR A 1 92 ? 2.895 1.551 5.736 1.00 96.69 92 TYR A O 1
ATOM 722 N N . VAL A 1 93 ? 2.199 1.229 3.620 1.00 97.25 93 VAL A N 1
ATOM 723 C CA . VAL A 1 93 ? 3.254 0.280 3.262 1.00 97.25 93 VAL A CA 1
ATOM 724 C C . VAL A 1 93 ? 4.162 0.884 2.205 1.00 97.25 93 VAL A C 1
ATOM 726 O O . VAL A 1 93 ? 3.690 1.328 1.161 1.00 97.25 93 VAL A O 1
ATOM 729 N N . LYS A 1 94 ? 5.472 0.866 2.464 1.00 96.44 94 LYS A N 1
ATOM 730 C CA . LYS A 1 94 ? 6.515 1.199 1.490 1.00 96.44 94 LYS A CA 1
ATOM 731 C C . LYS A 1 94 ? 7.234 -0.073 1.059 1.00 96.44 94 LYS A C 1
ATOM 733 O O . LYS A 1 94 ? 7.834 -0.773 1.881 1.00 96.44 94 LYS A O 1
ATOM 738 N N . LEU A 1 95 ? 7.216 -0.319 -0.240 1.00 96.69 95 LEU A N 1
ATOM 739 C CA . LEU A 1 95 ? 7.909 -1.410 -0.904 1.00 96.69 95 LEU A CA 1
ATOM 740 C C . LEU A 1 95 ? 9.088 -0.865 -1.713 1.00 96.69 95 LEU A C 1
ATOM 742 O O . LEU A 1 95 ? 9.010 0.223 -2.280 1.00 96.69 95 LEU A O 1
ATOM 746 N N . GLU A 1 96 ? 10.153 -1.648 -1.789 1.00 96.31 96 GLU A N 1
ATOM 747 C CA . GLU A 1 96 ? 11.256 -1.503 -2.737 1.00 96.31 96 GLU A CA 1
ATOM 748 C C . GLU A 1 96 ? 11.150 -2.579 -3.812 1.00 96.31 96 GLU A C 1
ATOM 750 O O . GLU A 1 96 ? 10.782 -3.723 -3.533 1.00 96.31 96 GLU A O 1
ATOM 755 N N . GLY A 1 97 ? 11.436 -2.198 -5.050 1.00 94.19 97 GLY A N 1
ATOM 756 C CA . GLY A 1 97 ? 11.253 -3.042 -6.219 1.00 94.19 97 GLY A CA 1
ATOM 757 C C . GLY A 1 97 ? 11.489 -2.253 -7.498 1.00 94.19 97 GLY A C 1
ATOM 758 O O . GLY A 1 97 ? 12.387 -1.419 -7.566 1.00 94.19 97 GLY A O 1
ATOM 759 N N . SER A 1 98 ? 10.716 -2.549 -8.540 1.00 92.00 98 SER A N 1
ATOM 760 C CA . SER A 1 98 ? 10.803 -1.825 -9.805 1.00 92.00 98 SER A CA 1
ATOM 761 C C . SER A 1 98 ? 9.451 -1.833 -10.501 1.00 92.00 98 SER A C 1
ATOM 763 O O . SER A 1 98 ? 8.907 -2.906 -10.777 1.00 92.00 98 SER A O 1
ATOM 765 N N . TRP A 1 99 ? 8.926 -0.641 -10.775 1.00 92.31 99 TRP A N 1
ATOM 766 C CA . TRP A 1 99 ? 7.621 -0.424 -11.399 1.00 92.31 99 TRP A CA 1
ATOM 767 C C . TRP A 1 99 ? 7.694 0.604 -12.531 1.00 92.31 99 TRP A C 1
ATOM 769 O O . TRP A 1 99 ? 8.638 1.394 -12.583 1.00 92.31 99 TRP A O 1
ATOM 779 N N . ARG A 1 100 ? 6.693 0.617 -13.417 1.00 88.00 100 ARG A N 1
ATOM 780 C CA . ARG A 1 100 ? 6.491 1.656 -14.445 1.00 88.00 100 ARG A CA 1
ATOM 781 C C . ARG A 1 100 ? 5.095 2.245 -14.339 1.00 88.00 100 ARG A C 1
ATOM 783 O O . ARG A 1 100 ? 4.151 1.521 -14.039 1.00 88.00 100 ARG A O 1
ATOM 790 N N . ASP A 1 101 ? 4.976 3.535 -14.632 1.00 83.00 101 ASP A N 1
ATOM 791 C CA . ASP A 1 101 ? 3.682 4.172 -14.896 1.00 83.00 101 ASP A CA 1
ATOM 792 C C . ASP A 1 101 ? 3.264 3.798 -16.330 1.00 83.00 101 ASP A C 1
ATOM 794 O O . ASP A 1 101 ? 4.005 4.059 -17.283 1.00 83.00 101 ASP A O 1
ATOM 798 N N . VAL A 1 102 ? 2.131 3.110 -16.477 1.00 74.44 102 VAL A N 1
ATOM 799 C CA . VAL A 1 102 ? 1.655 2.593 -17.777 1.00 74.44 102 VAL A CA 1
ATOM 800 C C . VAL A 1 102 ? 0.516 3.412 -18.371 1.00 74.44 102 VAL A C 1
ATOM 802 O O . VAL A 1 102 ? 0.128 3.174 -19.517 1.00 74.44 102 VAL A O 1
ATOM 805 N N . PHE A 1 103 ? -0.002 4.406 -17.648 1.00 67.31 103 PHE A N 1
ATOM 806 C CA . PHE A 1 103 ? -1.102 5.219 -18.148 1.00 67.31 103 PHE A CA 1
ATOM 807 C C . PHE A 1 103 ? -0.576 6.441 -18.922 1.00 67.31 103 PHE A C 1
ATOM 809 O O . PHE A 1 103 ? 0.179 7.247 -18.366 1.00 67.31 103 PHE A O 1
ATOM 816 N N . PRO A 1 104 ? -0.987 6.671 -20.186 1.00 54.31 104 PRO A N 1
ATOM 817 C CA . PRO A 1 104 ? -0.743 7.951 -20.828 1.00 54.31 104 PRO A CA 1
ATOM 818 C C . PRO A 1 104 ? -1.632 8.992 -20.144 1.00 54.31 104 PRO A C 1
ATOM 820 O O . PRO A 1 104 ? -2.813 9.149 -20.463 1.00 54.31 104 PRO A O 1
ATOM 823 N N . ARG A 1 105 ? -1.079 9.736 -19.180 1.00 57.41 105 ARG A N 1
ATOM 824 C CA . ARG A 1 105 ? -1.709 10.993 -18.749 1.00 57.41 105 ARG A CA 1
ATOM 825 C C . ARG A 1 105 ? -1.870 11.844 -20.009 1.00 57.41 105 ARG A C 1
ATOM 827 O O . ARG A 1 105 ? -0.977 11.824 -20.849 1.00 57.41 105 ARG A O 1
ATOM 834 N N . GLN A 1 106 ? -2.995 12.548 -20.158 1.00 50.62 106 GLN A N 1
ATOM 835 C CA . GLN A 1 106 ? -3.487 13.165 -21.411 1.00 50.62 106 GLN A CA 1
ATOM 836 C C . GLN A 1 106 ? -2.486 14.045 -22.203 1.00 50.62 106 GLN A C 1
ATOM 838 O O . GLN A 1 106 ? -2.800 14.488 -23.303 1.00 50.62 106 GLN A O 1
ATOM 843 N N . THR A 1 107 ? -1.287 14.297 -21.681 1.00 49.97 107 THR A N 1
ATOM 844 C CA . THR A 1 107 ? -0.218 15.097 -22.283 1.00 49.97 107 THR A CA 1
ATOM 845 C C . THR A 1 107 ? 1.156 14.408 -22.356 1.00 49.97 107 THR A C 1
ATOM 847 O O . THR A 1 107 ? 2.109 15.046 -22.798 1.00 49.97 107 THR A O 1
ATOM 850 N N . SER A 1 108 ? 1.314 13.137 -21.968 1.00 53.75 108 SER A N 1
ATOM 851 C CA . SER A 1 108 ? 2.638 12.501 -21.872 1.00 53.75 108 SER A CA 1
ATOM 852 C C . SER A 1 108 ? 2.647 11.045 -22.336 1.00 53.75 108 SER A C 1
ATOM 854 O O . SER A 1 108 ? 1.909 10.207 -21.823 1.00 53.75 108 SER A O 1
ATOM 856 N N . ILE A 1 109 ? 3.545 10.755 -23.282 1.00 58.00 109 ILE A N 1
ATOM 857 C CA . ILE A 1 109 ? 4.001 9.407 -23.642 1.00 58.00 109 ILE A CA 1
ATOM 858 C C . ILE A 1 109 ? 4.354 8.665 -22.339 1.00 58.00 109 ILE A C 1
ATOM 860 O O . ILE A 1 109 ? 5.056 9.262 -21.518 1.00 58.00 109 ILE A O 1
ATOM 864 N N . PRO A 1 110 ? 3.896 7.416 -22.122 1.00 56.56 110 PRO A N 1
ATOM 865 C CA . PRO A 1 110 ? 4.251 6.661 -20.926 1.00 56.56 110 PRO A CA 1
ATOM 866 C C . PRO A 1 110 ? 5.774 6.616 -20.791 1.00 56.56 110 PRO A C 1
ATOM 868 O O . PRO A 1 110 ? 6.493 6.162 -21.686 1.00 56.56 110 PRO A O 1
ATOM 871 N N . THR A 1 111 ? 6.283 7.160 -19.690 1.00 56.41 111 THR A N 1
ATOM 872 C CA . THR A 1 111 ? 7.710 7.135 -19.388 1.00 56.41 111 THR A CA 1
ATOM 873 C C . THR A 1 111 ? 8.111 5.700 -19.075 1.00 56.41 111 THR A C 1
ATOM 875 O O . THR A 1 111 ? 7.657 5.134 -18.086 1.00 56.41 111 THR A O 1
ATOM 878 N N . LEU A 1 112 ? 9.028 5.133 -19.868 1.00 68.00 112 LEU A N 1
ATOM 879 C CA . LEU A 1 112 ? 9.710 3.847 -19.616 1.00 68.00 112 LEU A CA 1
ATOM 880 C C . LEU A 1 112 ? 10.595 3.860 -18.350 1.00 68.00 112 LEU A C 1
ATOM 882 O O . LEU A 1 112 ? 11.510 3.051 -18.205 1.00 68.00 112 LEU A O 1
ATOM 886 N N . GLU A 1 113 ? 10.377 4.816 -17.457 1.00 78.00 113 GLU A N 1
ATOM 887 C CA . GLU A 1 113 ? 11.213 5.059 -16.303 1.00 78.00 113 GLU A CA 1
ATOM 888 C C . GLU A 1 113 ? 10.901 4.059 -15.190 1.00 78.00 113 GLU A C 1
ATOM 890 O O . GLU A 1 113 ? 9.747 3.844 -14.821 1.00 78.00 113 GLU A O 1
ATOM 895 N N . ASN A 1 114 ? 11.961 3.459 -14.650 1.00 85.31 114 ASN A N 1
ATOM 896 C CA . ASN A 1 114 ? 11.860 2.541 -13.530 1.00 85.31 114 ASN A CA 1
ATOM 897 C C . ASN A 1 114 ? 11.711 3.336 -12.229 1.00 85.31 114 ASN A C 1
ATOM 899 O O . ASN A 1 114 ? 12.581 4.130 -11.869 1.00 85.31 114 ASN A O 1
ATOM 903 N N . LEU A 1 115 ? 10.636 3.065 -11.501 1.00 90.19 115 LEU A N 1
ATOM 904 C CA . LEU A 1 115 ? 10.342 3.643 -10.197 1.00 90.19 115 LEU A CA 1
ATOM 905 C C . LEU A 1 115 ? 10.718 2.613 -9.112 1.00 90.19 115 LEU A C 1
ATOM 907 O O . LEU A 1 115 ? 10.147 1.521 -9.113 1.00 90.19 115 LEU A O 1
ATOM 911 N N . PRO A 1 116 ? 11.706 2.890 -8.240 1.00 92.50 116 PRO A N 1
ATOM 912 C CA . PRO A 1 116 ? 12.230 1.939 -7.257 1.00 92.50 116 PRO A CA 1
ATOM 913 C C . PRO A 1 116 ? 11.343 1.737 -6.023 1.00 92.50 116 PRO A C 1
ATOM 915 O O . PRO A 1 116 ? 11.530 0.754 -5.303 1.00 92.50 116 PRO A O 1
ATOM 918 N N . PHE A 1 117 ? 10.391 2.638 -5.756 1.00 93.94 117 PHE A N 1
ATOM 919 C CA . PHE A 1 117 ? 9.529 2.562 -4.577 1.00 93.94 117 PHE A CA 1
ATOM 920 C C . PHE A 1 117 ? 8.049 2.526 -4.941 1.00 93.94 117 PHE A C 1
ATOM 922 O O . PHE A 1 117 ? 7.596 3.275 -5.805 1.00 93.94 117 PHE A O 1
ATOM 929 N N . LEU A 1 118 ? 7.289 1.698 -4.219 1.00 93.62 118 LEU A N 1
ATOM 930 C CA . LEU A 1 118 ? 5.831 1.636 -4.293 1.00 93.62 118 LEU A CA 1
ATOM 931 C C . LEU A 1 118 ? 5.232 1.880 -2.909 1.00 93.62 118 LEU A C 1
ATOM 933 O O . LEU A 1 118 ? 5.594 1.221 -1.935 1.00 93.62 118 LEU A O 1
ATOM 937 N N . PHE A 1 119 ? 4.289 2.808 -2.836 1.00 94.31 119 PHE A N 1
ATOM 938 C CA . PHE A 1 119 ? 3.486 3.078 -1.655 1.00 94.31 119 PHE A CA 1
ATOM 939 C C . PHE A 1 119 ? 2.093 2.496 -1.841 1.00 94.31 119 PHE A C 1
ATOM 941 O O . PHE A 1 119 ? 1.427 2.788 -2.836 1.00 94.31 119 PHE A O 1
ATOM 948 N N . VAL A 1 120 ? 1.650 1.704 -0.870 1.00 94.88 120 VAL A N 1
ATOM 949 C CA . VAL A 1 120 ? 0.313 1.106 -0.834 1.00 94.88 120 VAL A CA 1
ATOM 950 C C . VAL A 1 120 ? -0.383 1.573 0.439 1.00 94.88 120 VAL A C 1
ATOM 952 O O . VAL A 1 120 ? 0.175 1.451 1.531 1.00 94.88 120 VAL A O 1
ATOM 955 N N . ILE A 1 121 ? -1.587 2.122 0.293 1.00 94.81 121 ILE A N 1
ATOM 956 C CA . ILE A 1 121 ? -2.472 2.459 1.410 1.00 94.81 121 ILE A CA 1
ATOM 957 C C . ILE A 1 121 ? -3.626 1.473 1.425 1.00 94.81 121 ILE A C 1
ATOM 959 O O . ILE A 1 121 ? -4.337 1.345 0.428 1.00 94.81 121 ILE A O 1
ATOM 963 N N . ILE A 1 122 ? -3.816 0.816 2.565 1.00 95.50 122 ILE A N 1
ATOM 964 C CA . ILE A 1 122 ? -4.832 -0.217 2.764 1.00 95.50 122 ILE A CA 1
ATOM 965 C C . ILE A 1 122 ? -5.718 0.193 3.944 1.00 95.50 122 ILE A C 1
ATOM 967 O O . ILE A 1 122 ? -5.194 0.567 4.994 1.00 95.50 122 ILE A O 1
ATOM 971 N N . ASP A 1 123 ? -7.039 0.132 3.788 1.00 95.06 123 ASP A N 1
ATOM 972 C CA . ASP A 1 123 ? -7.990 0.341 4.885 1.00 95.06 123 ASP A CA 1
ATOM 973 C C . ASP A 1 123 ? -7.761 -0.718 5.975 1.00 95.06 123 ASP A C 1
ATOM 975 O O . ASP A 1 123 ? -7.781 -1.920 5.696 1.00 95.06 123 ASP A O 1
ATOM 979 N N . SER A 1 124 ? -7.528 -0.291 7.221 1.00 95.00 124 SER A N 1
ATOM 980 C CA . SER A 1 124 ? -7.238 -1.223 8.316 1.00 95.00 124 SER A CA 1
ATOM 981 C C . SER A 1 124 ? -8.443 -2.069 8.731 1.00 95.00 124 SER A C 1
ATOM 983 O O . SER A 1 124 ? -8.270 -3.064 9.430 1.00 95.00 124 SER A O 1
ATOM 985 N N . LYS A 1 125 ? -9.663 -1.688 8.342 1.00 93.62 125 LYS A N 1
ATOM 986 C CA . LYS A 1 125 ? -10.896 -2.401 8.687 1.00 93.62 125 LYS A CA 1
ATOM 987 C C . LYS A 1 125 ? -11.313 -3.397 7.618 1.00 93.62 125 LYS A C 1
ATOM 989 O O . LYS A 1 125 ? -11.695 -4.505 7.971 1.00 93.62 125 LYS A O 1
ATOM 994 N N . SER A 1 126 ? -11.283 -3.003 6.346 1.00 92.12 126 SER A N 1
ATOM 995 C CA . SER A 1 126 ? -11.769 -3.849 5.244 1.00 92.12 126 SER A CA 1
ATOM 996 C C . SER A 1 126 ? -10.661 -4.578 4.487 1.00 92.12 126 SER A C 1
ATOM 998 O O . SER A 1 126 ? -10.928 -5.588 3.842 1.00 92.12 126 SER A O 1
ATOM 1000 N N . GLY A 1 127 ? -9.421 -4.087 4.555 1.00 92.25 127 GLY A N 1
ATOM 1001 C CA . GLY A 1 127 ? -8.341 -4.561 3.695 1.00 92.25 127 GLY A CA 1
ATOM 1002 C C . GLY A 1 127 ? -8.405 -4.031 2.262 1.00 92.25 127 GLY A C 1
ATOM 1003 O O . GLY A 1 127 ? -7.600 -4.452 1.429 1.00 92.25 127 GLY A O 1
ATOM 1004 N N . ASP A 1 128 ? -9.313 -3.098 1.967 1.00 93.50 128 ASP A N 1
ATOM 1005 C CA . ASP A 1 128 ? -9.410 -2.484 0.646 1.00 93.50 128 ASP A CA 1
ATOM 1006 C C . ASP A 1 128 ? -8.185 -1.617 0.353 1.00 93.50 128 ASP A C 1
ATOM 1008 O O . ASP A 1 128 ? -7.711 -0.845 1.192 1.00 93.50 128 ASP A O 1
ATOM 1012 N N . VAL A 1 129 ? -7.678 -1.710 -0.875 1.00 92.62 129 VAL A N 1
ATOM 1013 C CA . VAL A 1 129 ? -6.575 -0.864 -1.333 1.00 92.62 129 VAL A CA 1
ATOM 1014 C C . VAL A 1 129 ? -7.134 0.499 -1.720 1.00 92.62 129 VAL A C 1
ATOM 1016 O O . VAL A 1 129 ? -7.794 0.652 -2.744 1.00 92.62 129 VAL A O 1
ATOM 1019 N N . LEU A 1 130 ? -6.840 1.504 -0.901 1.00 91.19 130 LEU A N 1
ATOM 1020 C CA . LEU A 1 130 ? -7.318 2.873 -1.090 1.00 91.19 130 LEU A CA 1
ATOM 1021 C C . LEU A 1 130 ? -6.461 3.649 -2.088 1.00 91.19 130 LEU A C 1
ATOM 1023 O O . LEU A 1 130 ? -6.932 4.586 -2.729 1.00 91.19 130 LEU A O 1
ATOM 1027 N N . SER A 1 131 ? -5.169 3.323 -2.178 1.00 90.50 131 SER A N 1
ATOM 1028 C CA . SER A 1 131 ? -4.256 4.045 -3.057 1.00 90.50 131 SER A CA 1
ATOM 1029 C C . SER A 1 131 ? -2.970 3.273 -3.322 1.00 90.50 131 SER A C 1
ATOM 1031 O O . SER A 1 131 ? -2.431 2.621 -2.427 1.00 90.50 131 SER A O 1
ATOM 1033 N N . ILE A 1 132 ? -2.455 3.409 -4.544 1.00 91.06 132 ILE A N 1
ATOM 1034 C CA . ILE A 1 132 ? -1.173 2.860 -4.985 1.00 91.06 132 ILE A CA 1
ATOM 1035 C C . ILE A 1 132 ? -0.408 3.993 -5.676 1.00 91.06 132 ILE A C 1
ATOM 1037 O O . ILE A 1 132 ? -0.977 4.733 -6.478 1.00 91.06 132 ILE A O 1
ATOM 1041 N N . THR A 1 133 ? 0.866 4.187 -5.345 1.00 89.69 133 THR A N 1
ATOM 1042 C CA . THR A 1 133 ? 1.692 5.245 -5.948 1.00 89.69 133 THR A CA 1
ATOM 1043 C C . THR A 1 133 ? 3.134 4.783 -6.067 1.00 89.69 133 THR A C 1
ATOM 1045 O O . THR A 1 133 ? 3.723 4.382 -5.067 1.00 89.69 133 THR A O 1
ATOM 1048 N N . ALA A 1 134 ? 3.716 4.863 -7.262 1.00 90.25 134 ALA A N 1
ATOM 1049 C CA . ALA A 1 134 ? 5.131 4.583 -7.487 1.00 90.25 134 ALA A CA 1
ATOM 1050 C C . ALA A 1 134 ? 5.938 5.889 -7.558 1.00 90.25 134 ALA A C 1
ATOM 1052 O O . ALA A 1 134 ? 5.459 6.884 -8.104 1.00 90.25 134 ALA A O 1
ATOM 1053 N N . THR A 1 135 ? 7.150 5.902 -6.999 1.00 87.94 135 THR A N 1
ATOM 1054 C CA . THR A 1 135 ? 8.028 7.086 -6.986 1.00 87.94 135 THR A CA 1
ATOM 1055 C C . THR A 1 135 ? 9.487 6.723 -7.241 1.00 87.94 135 THR A C 1
ATOM 1057 O O . THR A 1 135 ? 9.885 5.564 -7.099 1.00 87.94 135 THR A O 1
ATOM 1060 N N . LYS A 1 136 ? 10.272 7.749 -7.592 1.00 84.56 136 LYS A N 1
ATOM 1061 C CA . LYS A 1 136 ? 11.740 7.734 -7.515 1.00 84.56 136 LYS A CA 1
ATOM 1062 C C . LYS A 1 136 ? 12.222 7.609 -6.076 1.00 84.56 136 LYS A C 1
ATOM 1064 O O . LYS A 1 136 ? 11.452 8.005 -5.167 1.00 84.56 136 LYS A O 1
#

Foldseek 3Di:
DDDDDDDDDDDDDPDPPDDPDPPPPPPPLPFDDPVLLVVLVLVCQQQPDPFKGFPFNGKDWPDKDWDFPLVLCVVVVNPDDPPGDRRFTKIKTKIFGWMFGRDPPPPDDGDPDTFGIKIWIAGRRPRDTPDIDTHD

Secondary structure (DSSP, 8-state):
------PPP---------------------PPPHHHHHHHHHHHHHH-BTTEEES-SS-EEEEEEEEEHHHHHHHTT----TT--TT-EEEEEEEEEEEEE-S--TT-PPP---EEEEEEEEETTT--EEEEEEE-

pLDDT: mean 78.46, std 18.87, range [42.03, 97.5]

Sequence (136 aa):
MKSTYLITIFLFLSSCSGTIGNEKTITPITEINLEEAKKIALNIGRNGGFDIEAINKDPKIINIELITQQEANNRRNIGKQSGSDPKLLVWYVKLEGSWRDVFPRQTSIPTLENLPFLFVIIDSKSGDVLSITATK

Radius of gyra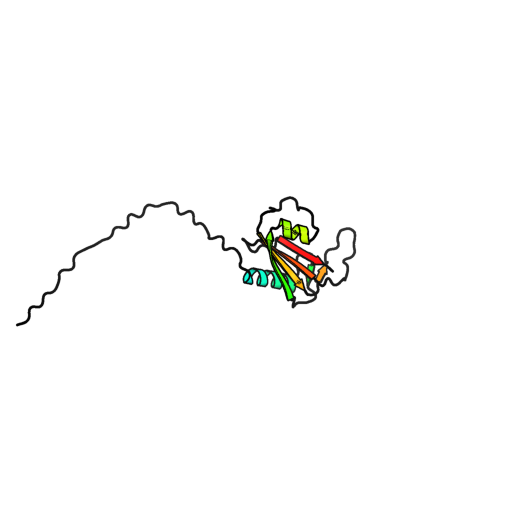tion: 27.51 Å; chains: 1; bounding box: 51×75×79 Å